Protein AF-A0A7J3U640-F1 (afdb_monomer)

Radius of gyration: 13.79 Å; Cα contacts (8 Å, |Δi|>4): 182; chains: 1; bounding box: 33×23×37 Å

Sequence (96 aa):
REMVKARFRTVIVAVAAEGLGREWLGRKIDIDCIEELERLREKYGINISGEGGEYETLVLDCPVYGKKLSIEDAEEEWDGGRGVLDIKSVRMESKQ

Nearest PDB structures (foldseek):
  2d13-assembly1_A  TM=9.898E-01  e=9.976E-12  Pyrococcus horikoshii
  2d13-assembly2_B  TM=9.847E-01  e=2.504E-11  Pyrococcus horikoshii
  2d13-assembly2_D  TM=9.863E-01  e=3.201E-11  Pyrococcus horikoshii
  2d13-assembly1_C  TM=9.843E-01  e=5.912E-11  Pyrococcus horikoshii
  3rjz-assembly1_A-2  TM=9.604E-01  e=5.229E-11  Pyrococcus furiosus DSM 3638

pLDDT: mean 96.89, std 3.56, range [66.56, 98.75]

Secondary structure (DSSP, 8-state):
-HHHHTT-EEEEEEE-STT--GGGTT-B-SHHHHHHHHHHHHHH---TT-TTSSEEEEEEE-TT-SEEEEEEEEEEEE-SS-EEEEEEEEEEEE--

Mean predicted aligned error: 2.49 Å

Structure (mmCIF, N/CA/C/O backbone):
data_AF-A0A7J3U640-F1
#
_entry.id   AF-A0A7J3U640-F1
#
loop_
_atom_site.group_PDB
_atom_site.id
_atom_site.type_symbol
_atom_site.label_atom_id
_atom_site.label_alt_id
_atom_site.label_comp_id
_atom_site.label_asym_id
_atom_site.label_entity_id
_atom_site.label_seq_id
_atom_site.pdbx_PDB_ins_code
_atom_site.Cartn_x
_atom_site.Cartn_y
_atom_site.Cartn_z
_atom_site.occupancy
_atom_site.B_iso_or_equiv
_atom_site.auth_seq_id
_atom_site.auth_comp_id
_atom_site.auth_asym_id
_atom_site.auth_atom_id
_atom_site.pdbx_PDB_model_num
ATOM 1 N N . ARG A 1 1 ? 8.606 9.124 3.890 1.00 94.38 1 ARG A N 1
ATOM 2 C CA . ARG A 1 1 ? 9.050 9.023 5.310 1.00 94.38 1 ARG A CA 1
ATOM 3 C C . ARG A 1 1 ? 8.178 9.853 6.263 1.00 94.38 1 ARG A C 1
ATOM 5 O O . ARG A 1 1 ? 7.754 9.307 7.273 1.00 94.38 1 ARG A O 1
ATOM 12 N N . GLU A 1 2 ? 7.843 11.112 5.954 1.00 96.75 2 GLU A N 1
ATOM 13 C CA . GLU A 1 2 ? 6.988 11.945 6.830 1.00 96.75 2 GLU A CA 1
ATOM 14 C C . GLU A 1 2 ? 5.600 11.346 7.106 1.00 96.75 2 GLU A C 1
ATOM 16 O O . GLU A 1 2 ? 5.167 11.343 8.251 1.00 96.75 2 GLU A O 1
ATOM 21 N N . MET A 1 3 ? 4.950 10.726 6.114 1.00 96.25 3 MET A N 1
ATOM 22 C CA . MET A 1 3 ? 3.663 10.035 6.313 1.00 96.25 3 MET A CA 1
ATOM 23 C C . MET A 1 3 ? 3.740 8.920 7.371 1.00 96.25 3 MET A C 1
ATOM 25 O O . MET A 1 3 ? 2.856 8.795 8.217 1.00 96.25 3 MET A O 1
ATOM 29 N N . VAL A 1 4 ? 4.841 8.160 7.384 1.00 96.62 4 VAL A N 1
ATOM 30 C CA . VAL A 1 4 ? 5.091 7.110 8.386 1.00 96.62 4 VAL A CA 1
ATOM 31 C C . VAL A 1 4 ? 5.242 7.730 9.777 1.00 96.62 4 VAL A C 1
ATOM 33 O O . VAL A 1 4 ? 4.615 7.268 10.729 1.00 96.62 4 VAL A O 1
ATOM 36 N N . LYS A 1 5 ? 6.010 8.823 9.899 1.00 97.75 5 LYS A N 1
ATOM 37 C CA . LYS A 1 5 ? 6.160 9.570 11.164 1.00 97.75 5 LYS A CA 1
ATOM 38 C C . LYS A 1 5 ? 4.832 10.163 11.642 1.00 97.75 5 LYS A C 1
ATOM 40 O O . LYS A 1 5 ? 4.541 10.133 12.835 1.00 97.75 5 LYS A O 1
ATOM 45 N N . ALA A 1 6 ? 4.005 10.631 10.710 1.00 97.81 6 ALA A N 1
ATOM 46 C CA . ALA A 1 6 ? 2.651 11.119 10.948 1.00 97.81 6 ALA A CA 1
ATOM 47 C C . ALA A 1 6 ? 1.639 9.998 11.260 1.00 97.81 6 ALA A C 1
ATOM 49 O O . ALA A 1 6 ? 0.450 10.274 11.400 1.00 97.81 6 ALA A O 1
ATOM 50 N N . ARG A 1 7 ? 2.092 8.744 11.410 1.00 96.94 7 ARG A N 1
ATOM 51 C CA . ARG A 1 7 ? 1.281 7.570 11.771 1.00 96.94 7 ARG A CA 1
ATOM 52 C C . ARG A 1 7 ? 0.185 7.240 10.756 1.00 96.94 7 ARG A C 1
ATOM 54 O O . ARG A 1 7 ? -0.868 6.726 11.130 1.00 96.94 7 ARG A O 1
ATOM 61 N N . PHE A 1 8 ? 0.436 7.499 9.477 1.00 98.25 8 PHE A N 1
ATOM 62 C CA . PHE A 1 8 ? -0.385 6.928 8.418 1.00 98.25 8 PHE A CA 1
ATOM 63 C C . PHE A 1 8 ? -0.068 5.437 8.279 1.00 98.25 8 PHE A C 1
ATOM 65 O O . PHE A 1 8 ? 1.091 5.038 8.156 1.00 98.25 8 PHE A O 1
ATOM 72 N N . ARG A 1 9 ? -1.109 4.606 8.301 1.00 97.81 9 ARG A N 1
ATOM 73 C CA . ARG A 1 9 ? -1.052 3.189 7.942 1.00 97.81 9 ARG A CA 1
ATOM 74 C C . ARG A 1 9 ? -1.611 3.072 6.536 1.00 97.81 9 ARG A C 1
ATOM 76 O O . ARG A 1 9 ? -2.824 3.096 6.353 1.00 97.81 9 ARG A O 1
ATOM 83 N N . THR A 1 10 ? -0.724 2.991 5.559 1.00 98.25 10 THR A N 1
ATOM 84 C CA . THR A 1 10 ? -1.085 2.864 4.148 1.00 98.25 10 THR A CA 1
ATOM 85 C C . THR A 1 10 ? -0.594 1.541 3.590 1.00 98.25 10 THR A C 1
ATOM 87 O O . THR A 1 10 ? 0.426 1.014 4.044 1.00 98.25 10 THR A O 1
ATOM 90 N N . VAL A 1 11 ? -1.325 1.019 2.613 1.00 98.62 11 VAL A N 1
ATOM 91 C CA . VAL A 1 11 ? -0.944 -0.157 1.828 1.00 98.62 11 VAL A CA 1
ATOM 92 C C . VAL A 1 11 ? -0.963 0.183 0.347 1.00 98.62 11 VAL A C 1
ATOM 94 O O . VAL A 1 11 ? -1.711 1.069 -0.070 1.00 98.62 11 VAL A O 1
ATOM 97 N N . ILE A 1 12 ? -0.144 -0.505 -0.437 1.00 98.69 12 ILE A N 1
ATOM 98 C CA . ILE A 1 12 ? -0.161 -0.415 -1.897 1.00 98.69 12 ILE A CA 1
ATOM 99 C C . ILE A 1 12 ? -1.306 -1.280 -2.427 1.00 98.69 12 ILE A C 1
ATOM 101 O O . ILE A 1 12 ? -1.458 -2.430 -2.021 1.00 98.69 12 ILE A O 1
ATOM 105 N N . VAL A 1 13 ? -2.128 -0.714 -3.308 1.00 98.75 13 VAL A N 1
ATOM 106 C CA . VAL A 1 13 ? -3.311 -1.380 -3.880 1.00 98.75 13 VAL A CA 1
ATOM 107 C C . VAL A 1 13 ? -3.259 -1.507 -5.395 1.00 98.75 13 VAL A C 1
ATOM 109 O O . VAL A 1 13 ? -4.056 -2.242 -5.958 1.00 98.75 13 VAL A O 1
ATOM 112 N N . ALA A 1 14 ? -2.323 -0.844 -6.065 1.00 98.69 14 ALA A N 1
ATOM 113 C CA . ALA A 1 14 ? -2.025 -1.125 -7.461 1.00 98.69 14 ALA A CA 1
ATOM 114 C C . ALA A 1 14 ? -0.552 -0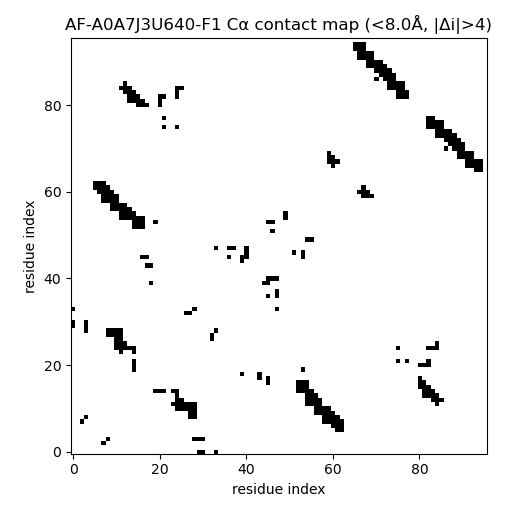.863 -7.748 1.00 98.69 14 ALA A C 1
ATOM 116 O O . ALA A 1 14 ? 0.059 -0.042 -7.069 1.00 98.69 14 ALA A O 1
ATOM 117 N N . VAL A 1 15 ? -0.003 -1.533 -8.757 1.00 98.56 15 VAL A N 1
ATOM 118 C CA . V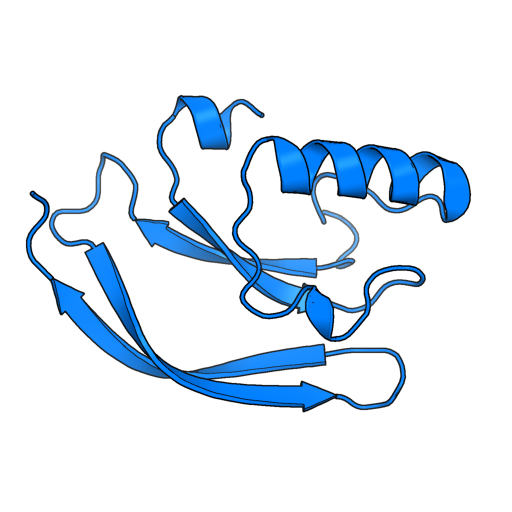AL A 1 15 ? 1.348 -1.302 -9.284 1.00 98.56 15 VAL A CA 1
ATOM 119 C C . VAL A 1 15 ? 1.334 -1.356 -10.807 1.00 98.56 15 VAL A C 1
ATOM 121 O O . VAL A 1 15 ? 0.600 -2.150 -11.396 1.00 98.56 15 VAL A O 1
ATOM 124 N N . ALA A 1 16 ? 2.139 -0.514 -11.451 1.00 97.62 16 ALA A N 1
ATOM 125 C CA . ALA A 1 16 ? 2.223 -0.426 -12.908 1.00 97.62 16 ALA A CA 1
ATOM 126 C C . ALA A 1 16 ? 3.595 0.065 -13.410 1.00 97.62 16 ALA A C 1
ATOM 128 O O . ALA A 1 16 ? 3.670 0.800 -14.396 1.00 97.62 16 ALA A O 1
ATOM 129 N N . ALA A 1 17 ? 4.685 -0.343 -12.754 1.00 97.19 17 ALA A N 1
ATOM 130 C CA . ALA A 1 17 ? 6.046 0.003 -13.162 1.00 97.19 17 ALA A CA 1
ATOM 131 C C . ALA A 1 17 ? 7.009 -1.187 -13.069 1.00 97.19 17 ALA A C 1
ATOM 133 O O . ALA A 1 17 ? 6.845 -2.090 -12.248 1.00 97.19 17 ALA A O 1
ATOM 134 N N . GLU A 1 18 ? 8.054 -1.164 -13.899 1.00 95.88 18 GLU A N 1
ATOM 135 C CA . GLU A 1 18 ? 9.115 -2.167 -13.850 1.00 95.88 18 GLU A CA 1
ATOM 136 C C . GLU A 1 18 ? 9.805 -2.169 -12.476 1.00 95.88 18 GLU A C 1
ATOM 138 O O . GLU A 1 18 ? 10.126 -1.123 -11.911 1.00 95.88 18 GLU A O 1
ATOM 143 N N . GLY A 1 19 ? 10.014 -3.365 -11.923 1.00 95.12 19 GLY A N 1
ATOM 144 C CA . GLY A 1 19 ? 10.558 -3.552 -10.578 1.00 95.12 19 GLY A CA 1
ATOM 145 C C . GLY A 1 19 ? 9.512 -3.639 -9.464 1.00 95.12 19 GLY A C 1
ATOM 146 O O . GLY A 1 19 ? 9.860 -4.100 -8.380 1.00 95.12 19 GLY A O 1
ATOM 147 N N . LEU A 1 20 ? 8.252 -3.275 -9.723 1.00 97.50 20 LEU A N 1
ATOM 148 C CA . LEU A 1 20 ? 7.13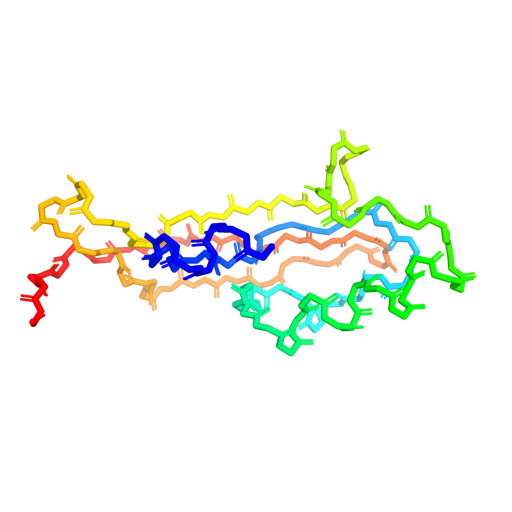8 -3.461 -8.790 1.00 97.50 20 LEU A CA 1
ATOM 149 C C . LEU A 1 20 ? 6.319 -4.692 -9.194 1.00 97.50 20 LEU A C 1
ATOM 151 O O . LEU A 1 20 ? 5.460 -4.629 -10.072 1.00 97.50 20 LEU A O 1
ATOM 155 N N . GLY A 1 21 ? 6.625 -5.832 -8.575 1.00 97.00 21 GLY A N 1
ATOM 156 C CA . GLY A 1 21 ? 5.926 -7.093 -8.804 1.00 97.00 21 GLY A CA 1
ATOM 157 C C . GLY A 1 21 ? 4.658 -7.274 -7.965 1.00 97.00 21 GLY A C 1
ATOM 158 O O . GLY A 1 21 ? 4.239 -6.398 -7.204 1.00 97.00 21 GLY A O 1
ATOM 159 N N . ARG A 1 22 ? 4.054 -8.462 -8.083 1.00 97.69 22 ARG A N 1
ATOM 160 C CA . ARG A 1 22 ? 2.842 -8.857 -7.348 1.00 97.69 22 ARG A CA 1
ATOM 161 C C . ARG A 1 22 ? 3.013 -8.747 -5.828 1.00 97.69 22 ARG A C 1
ATOM 163 O O . ARG A 1 22 ? 2.074 -8.379 -5.139 1.00 97.69 22 ARG A O 1
ATOM 170 N N . GLU A 1 23 ? 4.217 -8.987 -5.316 1.00 97.06 23 GLU A N 1
ATOM 171 C CA . GLU A 1 23 ? 4.567 -8.923 -3.892 1.00 97.06 23 GLU A CA 1
ATOM 172 C C . GLU A 1 23 ? 4.383 -7.539 -3.246 1.00 97.06 23 GLU A C 1
ATOM 174 O O . GLU A 1 23 ? 4.440 -7.405 -2.023 1.00 97.06 23 GLU A O 1
ATOM 179 N N . TRP A 1 24 ? 4.181 -6.499 -4.056 1.00 98.25 24 TRP A N 1
ATOM 180 C CA . TRP A 1 24 ? 3.893 -5.152 -3.580 1.00 98.25 24 TRP A CA 1
ATOM 181 C C . TRP A 1 24 ? 2.415 -4.939 -3.251 1.00 98.25 24 TRP A C 1
ATOM 183 O O . TRP A 1 24 ? 2.100 -4.040 -2.473 1.00 98.25 24 TRP A O 1
ATOM 193 N N . LEU A 1 25 ? 1.504 -5.751 -3.791 1.00 98.56 25 LEU A N 1
ATOM 194 C CA . LEU A 1 25 ? 0.077 -5.646 -3.499 1.00 98.56 25 LEU A CA 1
ATOM 195 C C . LEU A 1 25 ? -0.189 -5.974 -2.023 1.00 98.56 25 LEU A C 1
ATOM 197 O O . LEU A 1 25 ? 0.297 -6.958 -1.477 1.00 98.56 25 LEU A O 1
ATOM 201 N N . GLY A 1 26 ? -0.903 -5.084 -1.334 1.00 98.38 26 GLY A N 1
ATOM 202 C CA . GLY A 1 26 ? -1.155 -5.174 0.107 1.00 98.38 26 GLY A CA 1
ATOM 203 C C . GLY A 1 26 ? 0.040 -4.800 0.986 1.00 98.38 26 GLY A C 1
ATOM 204 O O . GLY A 1 26 ? -0.093 -4.727 2.212 1.00 98.38 26 GLY A O 1
ATOM 205 N N . ARG A 1 27 ? 1.205 -4.501 0.398 1.00 98.25 27 ARG A N 1
ATOM 206 C CA . ARG A 1 27 ? 2.397 -4.139 1.159 1.00 98.25 27 ARG A CA 1
ATOM 207 C C . ARG A 1 27 ? 2.192 -2.816 1.884 1.00 98.25 27 ARG A C 1
ATOM 209 O O . ARG A 1 27 ? 1.825 -1.804 1.287 1.00 98.25 27 ARG A O 1
ATOM 216 N N . LYS A 1 28 ? 2.489 -2.806 3.182 1.00 98.38 28 LYS A N 1
ATOM 217 C CA . LYS A 1 28 ? 2.470 -1.592 3.999 1.00 98.38 28 LYS A CA 1
ATOM 218 C C . LYS A 1 28 ? 3.606 -0.649 3.598 1.00 98.38 28 LYS A C 1
ATOM 220 O O . LYS A 1 28 ? 4.735 -1.085 3.398 1.00 98.38 28 LYS A O 1
ATOM 225 N N . ILE A 1 29 ? 3.332 0.653 3.573 1.00 98.12 29 ILE A N 1
ATOM 226 C CA . ILE A 1 29 ? 4.378 1.671 3.428 1.00 98.12 29 ILE A CA 1
ATOM 227 C C . ILE A 1 29 ? 4.917 2.029 4.814 1.00 98.12 29 ILE A C 1
ATOM 229 O O . ILE A 1 29 ? 4.410 2.912 5.508 1.00 98.12 29 ILE A O 1
ATOM 233 N N . ASP A 1 30 ? 5.946 1.306 5.236 1.00 98.06 30 ASP A N 1
ATOM 234 C CA . ASP A 1 30 ? 6.788 1.611 6.390 1.00 98.06 30 ASP A CA 1
ATOM 235 C C . ASP A 1 30 ? 8.224 1.948 5.954 1.00 98.06 30 ASP A C 1
ATOM 237 O O . ASP A 1 30 ? 8.475 2.251 4.788 1.00 98.06 30 ASP A O 1
ATOM 241 N N . ILE A 1 31 ? 9.158 2.016 6.906 1.00 97.88 31 ILE A N 1
ATOM 242 C CA . ILE A 1 31 ? 10.542 2.412 6.619 1.00 97.88 31 ILE A CA 1
ATOM 243 C C . ILE A 1 31 ? 11.227 1.401 5.697 1.00 97.88 31 ILE A C 1
ATOM 245 O O . ILE A 1 31 ? 11.860 1.827 4.734 1.00 97.88 31 ILE A O 1
ATOM 249 N N . ASP A 1 32 ? 11.018 0.104 5.918 1.00 97.94 32 ASP A N 1
ATOM 250 C CA . ASP A 1 32 ? 11.630 -0.960 5.118 1.00 97.94 32 ASP A CA 1
ATOM 251 C C . ASP A 1 32 ? 11.107 -0.938 3.674 1.00 97.94 32 ASP A C 1
ATOM 253 O O . ASP A 1 32 ? 11.872 -1.066 2.718 1.00 97.94 32 ASP A O 1
ATOM 257 N N . CYS A 1 33 ? 9.801 -0.704 3.502 1.00 98.00 33 CYS A N 1
ATOM 258 C CA . CYS A 1 33 ? 9.191 -0.498 2.189 1.00 98.00 33 CYS A CA 1
ATOM 259 C C . CYS A 1 33 ? 9.800 0.707 1.452 1.00 98.00 33 CYS A C 1
ATOM 261 O O . CYS A 1 33 ? 10.144 0.608 0.275 1.00 98.00 33 CYS A O 1
ATOM 263 N N . ILE A 1 34 ? 9.998 1.832 2.149 1.00 98.00 34 ILE A N 1
ATOM 264 C CA . ILE A 1 34 ? 10.610 3.035 1.561 1.00 98.00 34 ILE A CA 1
ATOM 265 C C . ILE A 1 34 ? 12.059 2.775 1.139 1.00 98.00 34 ILE A C 1
ATOM 267 O O . ILE A 1 34 ? 12.464 3.216 0.068 1.00 98.00 34 ILE A O 1
ATOM 271 N N . GLU A 1 35 ? 12.836 2.059 1.948 1.00 97.94 35 GLU A N 1
ATOM 272 C CA . GLU A 1 35 ? 14.216 1.702 1.600 1.00 97.94 35 GLU A CA 1
ATOM 273 C C . GLU A 1 35 ? 14.279 0.780 0.379 1.00 97.94 35 GLU A C 1
ATOM 275 O O . GLU A 1 35 ? 15.207 0.864 -0.424 1.00 97.94 35 GLU A O 1
ATOM 280 N N . GLU A 1 36 ? 13.285 -0.087 0.195 1.00 97.69 36 GLU A N 1
ATOM 281 C CA . GLU A 1 36 ? 13.205 -0.917 -1.001 1.00 97.69 36 GLU A CA 1
ATOM 282 C C . GLU A 1 36 ? 12.800 -0.128 -2.249 1.00 97.69 36 GLU A C 1
ATOM 284 O O . GLU A 1 36 ? 13.386 -0.334 -3.312 1.00 97.69 36 GLU A O 1
ATOM 289 N N . LEU A 1 37 ? 11.885 0.838 -2.118 1.00 97.69 37 LEU A N 1
ATOM 290 C CA . LEU A 1 37 ? 11.570 1.787 -3.192 1.00 97.69 37 LEU A CA 1
ATOM 291 C C . LEU A 1 37 ? 12.787 2.645 -3.574 1.00 97.69 37 LEU A C 1
ATOM 293 O O . LEU A 1 37 ? 12.992 2.914 -4.755 1.00 97.69 37 LEU A O 1
ATOM 297 N N . GLU A 1 38 ? 13.623 3.042 -2.609 1.00 97.69 38 GLU A N 1
ATOM 298 C CA . GLU A 1 38 ? 14.887 3.747 -2.871 1.00 97.69 38 GLU A CA 1
ATOM 299 C C . GLU A 1 38 ? 15.842 2.883 -3.716 1.00 97.69 38 GLU A C 1
ATOM 301 O O . GLU A 1 38 ? 16.369 3.364 -4.720 1.00 97.69 38 GLU A O 1
ATOM 306 N N . ARG A 1 39 ? 15.980 1.587 -3.399 1.00 97.69 39 ARG A N 1
ATOM 307 C CA . ARG A 1 39 ? 16.768 0.643 -4.216 1.00 97.69 39 ARG A CA 1
ATOM 308 C C . ARG A 1 39 ? 16.194 0.466 -5.623 1.00 97.69 39 ARG A C 1
ATOM 310 O O . ARG A 1 39 ? 16.939 0.421 -6.602 1.00 97.69 39 ARG A O 1
ATOM 317 N N . LEU A 1 40 ? 14.871 0.364 -5.748 1.00 97.12 40 LEU A N 1
ATOM 318 C CA . LEU A 1 40 ? 14.217 0.246 -7.053 1.00 97.12 40 LEU A CA 1
ATOM 319 C C . LEU A 1 40 ? 14.352 1.522 -7.885 1.00 97.12 40 LEU A C 1
ATOM 321 O O . LEU A 1 40 ? 14.528 1.425 -9.097 1.00 97.12 40 LEU A O 1
ATOM 325 N N . ARG A 1 41 ? 14.334 2.705 -7.263 1.00 96.75 41 ARG A N 1
ATOM 326 C CA . ARG A 1 41 ? 14.604 3.973 -7.949 1.00 96.75 41 ARG A CA 1
ATOM 327 C C . ARG A 1 41 ? 15.990 3.975 -8.582 1.00 96.75 41 ARG A C 1
ATOM 329 O O . ARG A 1 41 ? 16.124 4.394 -9.725 1.00 96.75 41 ARG A O 1
ATOM 336 N N . GLU A 1 42 ? 17.011 3.512 -7.866 1.00 96.94 42 GLU A N 1
ATOM 337 C CA . GLU A 1 42 ? 18.378 3.446 -8.401 1.00 96.94 42 GLU A CA 1
ATOM 338 C C . GLU A 1 42 ? 18.485 2.501 -9.605 1.00 96.94 42 GLU A C 1
ATOM 340 O O . GLU A 1 42 ? 19.238 2.777 -10.539 1.00 96.94 42 GLU A O 1
ATOM 345 N N . LYS A 1 43 ? 17.717 1.404 -9.603 1.00 97.12 43 LYS A N 1
ATOM 346 C CA . LYS A 1 43 ? 17.777 0.373 -10.646 1.00 97.12 43 LYS A CA 1
ATOM 347 C C . LYS A 1 43 ? 16.884 0.651 -11.859 1.00 97.12 43 LYS A C 1
ATOM 349 O O . LYS A 1 43 ? 17.315 0.420 -12.985 1.00 97.12 43 LYS A O 1
ATOM 354 N N . TYR A 1 44 ? 15.653 1.100 -11.631 1.00 96.12 44 TYR A N 1
ATOM 355 C CA . TYR A 1 44 ? 14.602 1.217 -12.651 1.00 96.12 44 TYR A CA 1
ATOM 356 C C . TYR A 1 44 ? 14.092 2.652 -12.838 1.00 96.12 44 TYR A C 1
ATOM 358 O O . TYR A 1 44 ? 13.293 2.905 -13.732 1.00 96.12 44 TYR A O 1
ATOM 366 N N . GLY A 1 45 ? 14.540 3.608 -12.018 1.00 95.00 45 GLY A N 1
ATOM 367 C CA . GLY A 1 45 ? 14.159 5.015 -12.154 1.00 95.00 45 GLY A CA 1
ATOM 368 C C . GLY A 1 45 ? 12.756 5.364 -11.653 1.00 95.00 45 GLY A C 1
ATOM 369 O O . GLY A 1 45 ? 12.283 6.455 -11.959 1.00 95.00 45 GLY A O 1
ATOM 370 N N . ILE A 1 46 ? 12.097 4.485 -10.885 1.00 95.38 46 ILE A N 1
ATOM 371 C CA . ILE A 1 46 ? 10.752 4.748 -10.348 1.00 95.38 46 ILE A CA 1
ATOM 372 C C . ILE A 1 46 ? 10.723 5.980 -9.431 1.00 95.38 46 ILE A C 1
ATOM 374 O O . ILE A 1 46 ? 11.677 6.244 -8.685 1.00 95.38 46 ILE A O 1
ATOM 378 N N . ASN A 1 47 ? 9.611 6.718 -9.426 1.00 95.19 47 ASN A N 1
ATOM 379 C CA . ASN A 1 47 ? 9.389 7.759 -8.435 1.00 95.19 47 ASN A CA 1
ATOM 380 C C . ASN A 1 47 ? 8.935 7.143 -7.100 1.00 95.19 47 ASN A C 1
ATOM 382 O O . ASN A 1 47 ? 7.907 6.478 -7.014 1.00 95.19 47 ASN A O 1
ATOM 386 N N . ILE A 1 48 ? 9.683 7.415 -6.026 1.00 94.94 48 ILE A N 1
ATOM 387 C CA . IL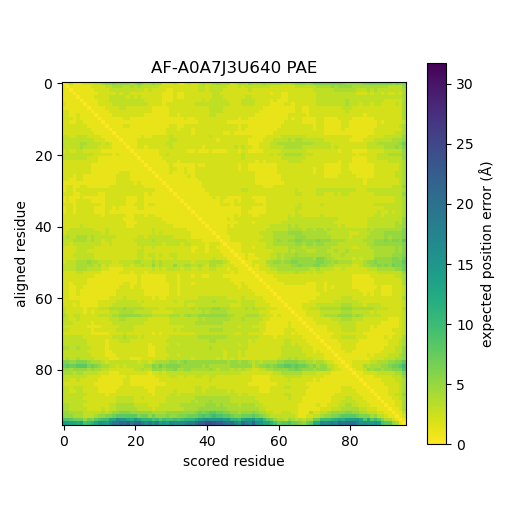E A 1 48 ? 9.392 6.911 -4.671 1.00 94.94 48 ILE A CA 1
ATOM 388 C C . ILE A 1 48 ? 8.059 7.452 -4.128 1.00 94.94 48 ILE A C 1
ATOM 390 O O . ILE A 1 48 ? 7.540 6.899 -3.168 1.00 94.94 48 ILE A O 1
ATOM 394 N N . SER A 1 49 ? 7.515 8.547 -4.671 1.00 94.25 49 SER A N 1
ATOM 395 C CA . SER A 1 49 ? 6.189 9.040 -4.273 1.00 94.25 49 SER A CA 1
ATOM 396 C C . SER A 1 49 ? 5.032 8.350 -5.001 1.00 94.25 49 SER A C 1
ATOM 398 O O . SER A 1 49 ? 3.899 8.500 -4.547 1.00 94.25 49 SER A O 1
ATOM 400 N N . GLY A 1 50 ? 5.295 7.624 -6.093 1.00 95.25 50 GLY A N 1
ATOM 401 C CA . GLY A 1 50 ? 4.265 7.058 -6.971 1.00 95.25 50 GLY A CA 1
ATOM 402 C C . GLY A 1 50 ? 3.556 8.085 -7.869 1.00 95.25 50 GLY A C 1
ATOM 403 O O . GLY A 1 50 ? 2.536 7.770 -8.470 1.00 95.25 50 GLY A O 1
ATOM 404 N N . GLU A 1 51 ? 4.056 9.324 -7.961 1.00 93.69 51 GLU A N 1
ATOM 405 C CA . GLU A 1 51 ? 3.416 10.421 -8.714 1.00 93.69 51 GLU A CA 1
ATOM 406 C C . GLU A 1 51 ? 3.241 10.130 -10.216 1.00 93.69 51 GLU A C 1
ATOM 408 O O . GLU A 1 51 ? 2.343 10.682 -10.848 1.00 93.69 51 GLU A O 1
ATOM 413 N N . GLY A 1 52 ? 4.072 9.258 -10.792 1.00 94.19 52 GLY A N 1
ATOM 414 C CA . GLY A 1 52 ? 3.983 8.847 -12.191 1.00 94.19 52 GLY A CA 1
ATOM 415 C C . GLY A 1 52 ? 2.955 7.742 -12.450 1.00 94.19 52 GLY A C 1
ATOM 416 O O . GLY A 1 52 ? 2.841 7.287 -13.588 1.00 94.19 52 GLY A O 1
ATOM 417 N N . GLY A 1 53 ? 2.225 7.297 -11.422 1.00 96.06 53 GLY A N 1
ATOM 418 C CA . GLY A 1 53 ? 1.328 6.145 -11.496 1.00 96.06 53 GLY A CA 1
ATOM 419 C C . GLY A 1 53 ? 2.056 4.807 -11.351 1.00 96.06 53 GLY A C 1
ATOM 420 O O . GLY A 1 53 ? 1.538 3.780 -11.785 1.00 96.06 53 GLY A O 1
ATOM 421 N N . GLU A 1 54 ? 3.259 4.793 -10.764 1.00 97.75 54 GLU A N 1
ATOM 422 C CA . GLU A 1 54 ? 4.011 3.557 -10.523 1.00 97.75 54 GLU A CA 1
ATOM 423 C C . GLU A 1 54 ? 3.273 2.621 -9.567 1.00 97.75 54 GLU A C 1
ATOM 425 O O . GLU A 1 54 ? 3.320 1.401 -9.733 1.00 97.75 54 GLU A O 1
ATOM 430 N N . TYR A 1 55 ? 2.585 3.195 -8.582 1.00 98.25 55 TYR A N 1
ATOM 431 C CA . TYR A 1 55 ? 1.706 2.480 -7.675 1.00 98.25 55 TYR A CA 1
ATOM 432 C C . TYR A 1 55 ? 0.627 3.402 -7.100 1.00 98.25 55 TYR A C 1
ATOM 434 O O . TYR A 1 55 ? 0.812 4.612 -6.998 1.00 98.25 55 TYR A O 1
ATOM 442 N N . GLU A 1 56 ? -0.473 2.805 -6.652 1.00 98.31 56 GLU A N 1
ATOM 443 C CA . GLU A 1 56 ? -1.563 3.483 -5.944 1.00 98.31 56 GLU A CA 1
ATOM 444 C C . GLU A 1 56 ? -1.666 2.963 -4.511 1.00 98.31 56 GLU A C 1
ATOM 446 O O . GLU A 1 56 ? -1.268 1.832 -4.216 1.00 98.31 56 GLU A O 1
ATOM 451 N N . THR A 1 57 ? -2.206 3.772 -3.595 1.00 98.44 57 THR A N 1
ATOM 452 C CA . THR A 1 57 ? -2.257 3.421 -2.165 1.00 98.44 57 THR A CA 1
ATOM 453 C C . THR A 1 57 ? -3.630 3.622 -1.542 1.00 98.44 57 THR A C 1
ATOM 455 O O . THR A 1 57 ? -4.392 4.499 -1.938 1.00 98.44 57 THR A O 1
ATOM 458 N N . LEU A 1 58 ? -3.915 2.840 -0.500 1.00 98.50 58 LEU A N 1
ATOM 459 C CA . LEU A 1 58 ? -5.067 3.018 0.377 1.00 98.50 58 LEU A CA 1
ATOM 460 C C . LEU A 1 58 ? -4.603 3.353 1.795 1.00 98.50 58 LEU A C 1
ATOM 462 O O . LEU A 1 58 ? -3.769 2.653 2.375 1.00 98.50 58 LEU A O 1
ATOM 466 N N . VAL A 1 59 ? -5.183 4.401 2.385 1.00 98.44 59 VAL A N 1
ATOM 467 C CA . VAL A 1 59 ? -4.996 4.742 3.801 1.00 98.44 59 VAL A CA 1
ATOM 468 C C . VAL A 1 59 ? -5.968 3.924 4.650 1.00 98.44 59 VAL A C 1
ATOM 470 O O . VAL A 1 59 ? -7.168 4.175 4.650 1.00 98.44 59 VAL A O 1
ATOM 473 N N . LEU A 1 60 ? -5.444 2.959 5.404 1.00 98.25 60 LEU A N 1
ATOM 474 C CA . LEU A 1 60 ? -6.227 2.135 6.328 1.00 98.25 60 LEU A CA 1
ATOM 475 C C . LEU A 1 60 ? -6.487 2.849 7.655 1.00 98.25 60 LEU A C 1
ATOM 477 O O . LEU A 1 60 ? -7.525 2.661 8.285 1.00 98.25 60 LEU A O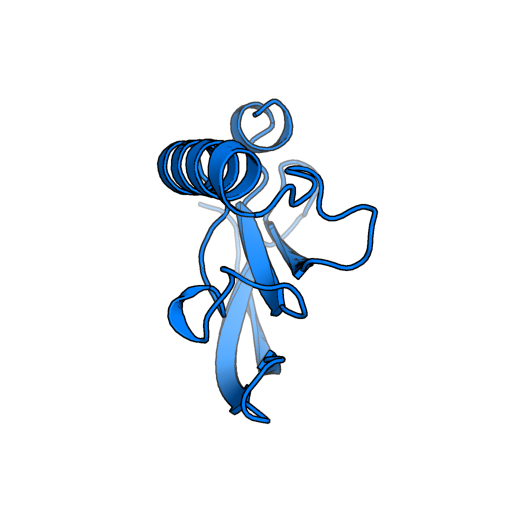 1
ATOM 481 N N . ASP A 1 61 ? -5.536 3.664 8.104 1.00 98.25 61 ASP A N 1
ATOM 482 C CA . ASP A 1 61 ? -5.664 4.447 9.329 1.00 98.25 61 ASP A CA 1
ATOM 483 C C . ASP A 1 61 ? -4.755 5.675 9.286 1.00 98.25 61 ASP A C 1
ATOM 485 O O . ASP A 1 61 ? -3.649 5.632 8.747 1.00 98.25 61 ASP A O 1
ATOM 489 N N . CYS A 1 62 ? -5.195 6.766 9.899 1.00 97.44 62 CYS A N 1
ATOM 490 C CA . CYS A 1 62 ? -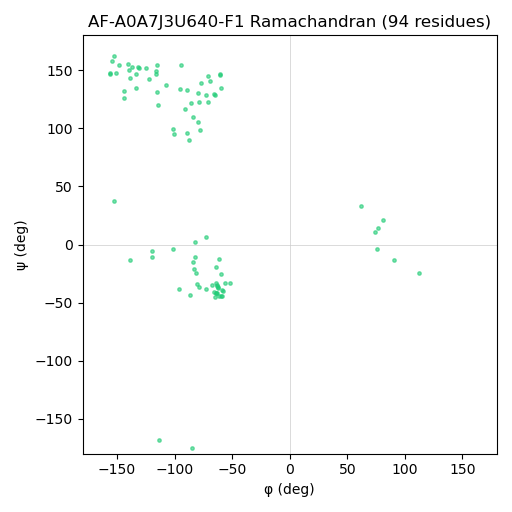4.369 7.932 10.186 1.00 97.44 62 CYS A CA 1
ATOM 491 C C . CYS A 1 62 ? -4.925 8.663 11.420 1.00 97.44 62 CYS A C 1
ATOM 493 O O . CYS A 1 62 ? -6.085 8.443 11.782 1.00 97.44 62 CYS A O 1
ATOM 495 N N . PRO A 1 63 ? -4.155 9.545 12.084 1.00 97.19 63 PRO A N 1
ATOM 496 C CA . PRO A 1 63 ? -4.558 10.152 13.356 1.00 97.19 63 PRO A CA 1
ATOM 497 C C . PRO A 1 63 ? -5.942 10.810 13.366 1.00 97.19 63 PRO A C 1
ATOM 499 O O . PRO A 1 63 ? -6.626 10.748 14.382 1.00 97.19 63 PRO A O 1
ATOM 502 N N . VAL A 1 64 ? -6.375 11.390 12.243 1.00 96.88 64 VAL A N 1
ATOM 503 C CA . VAL A 1 64 ? -7.662 12.100 12.142 1.00 96.88 64 VAL A CA 1
ATOM 504 C C . VAL A 1 64 ? -8.868 11.184 11.913 1.00 96.88 64 VAL A C 1
ATOM 506 O O . VAL A 1 64 ? -10.002 11.640 12.026 1.00 96.88 64 VAL A O 1
ATOM 509 N N . TYR A 1 65 ? -8.670 9.899 11.601 1.00 96.88 65 TYR A N 1
ATOM 510 C CA . TYR A 1 65 ? -9.797 8.973 11.456 1.00 96.88 65 TYR A CA 1
ATOM 511 C C . TYR A 1 65 ? -10.436 8.667 12.824 1.00 96.88 65 TYR A C 1
ATOM 513 O O . TYR A 1 65 ? -9.737 8.542 13.824 1.00 96.88 65 TYR A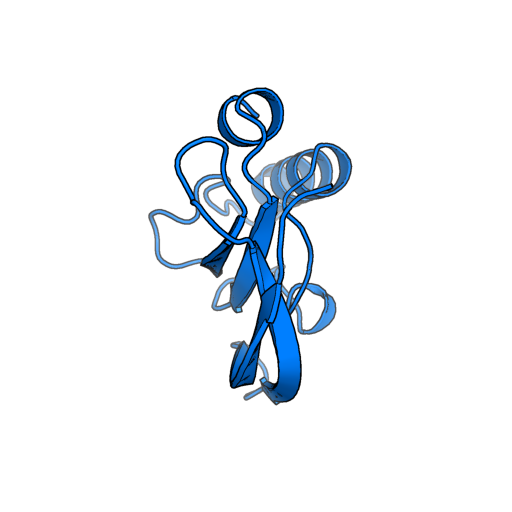 O 1
ATOM 521 N N . GLY A 1 66 ? -11.759 8.490 12.884 1.00 97.25 66 GLY A N 1
ATOM 522 C CA . GLY A 1 66 ? -12.445 8.040 14.110 1.00 97.25 66 GLY A CA 1
ATOM 523 C C . GLY A 1 66 ? -12.387 6.520 14.326 1.00 97.25 66 GLY A C 1
ATOM 524 O O . GLY A 1 66 ? -12.476 6.036 15.451 1.00 97.25 66 GLY A O 1
ATOM 525 N N . LYS A 1 67 ? -12.209 5.763 13.241 1.00 97.81 67 LYS A N 1
ATOM 526 C CA . LYS A 1 67 ? -12.066 4.303 13.193 1.00 97.81 67 LYS A CA 1
ATOM 527 C C . LYS A 1 67 ? -11.009 3.948 12.151 1.00 97.81 67 LYS A C 1
ATOM 529 O O . LYS A 1 67 ? -10.776 4.736 11.242 1.00 97.81 67 LYS A O 1
ATOM 534 N N . LYS A 1 68 ? -10.379 2.787 12.277 1.00 97.75 68 LYS A N 1
ATOM 535 C CA . LYS A 1 68 ? -9.474 2.252 11.249 1.00 97.75 68 LYS A CA 1
ATOM 536 C C . LYS A 1 68 ? -10.233 1.301 10.324 1.00 97.75 68 LYS A C 1
ATOM 538 O O . LYS A 1 68 ? -11.231 0.707 10.736 1.00 97.75 68 LYS A O 1
ATOM 543 N N . LEU A 1 69 ? -9.747 1.145 9.102 1.00 98.12 69 LEU A N 1
ATOM 544 C CA . LEU A 1 69 ? -10.204 0.133 8.159 1.00 98.12 69 LEU A CA 1
ATOM 545 C C . LEU A 1 69 ? -9.382 -1.146 8.352 1.00 98.12 69 LEU A C 1
ATOM 547 O O . LEU A 1 69 ? -8.154 -1.100 8.432 1.00 98.12 69 LEU A O 1
ATOM 551 N N . SER A 1 70 ? -10.071 -2.278 8.425 1.00 97.62 70 SER A N 1
ATOM 552 C CA . SER A 1 70 ? -9.494 -3.618 8.375 1.00 97.62 70 SER A CA 1
ATOM 553 C C . SER A 1 70 ? -10.000 -4.285 7.101 1.00 97.62 70 SER A C 1
ATOM 555 O O . SER A 1 70 ? -11.211 -4.373 6.907 1.00 97.62 70 SER A O 1
ATOM 557 N N . ILE A 1 71 ? -9.095 -4.680 6.207 1.00 98.12 71 ILE A N 1
ATOM 558 C CA . ILE A 1 71 ? -9.457 -5.406 4.984 1.00 98.12 71 ILE A CA 1
ATOM 559 C C . ILE A 1 71 ? -9.882 -6.817 5.401 1.00 98.12 71 ILE A C 1
ATOM 561 O O . ILE A 1 71 ? -9.113 -7.508 6.067 1.00 98.12 71 ILE A O 1
ATOM 565 N N . GLU A 1 72 ? -11.105 -7.214 5.054 1.00 98.06 72 GLU A N 1
ATOM 566 C CA . GLU A 1 72 ? -11.636 -8.548 5.370 1.00 98.06 72 GLU A CA 1
ATOM 567 C C . GLU A 1 72 ? -11.466 -9.517 4.206 1.00 98.06 72 GLU A C 1
ATOM 569 O O . GLU A 1 72 ? -11.154 -10.685 4.427 1.00 98.06 72 GLU A O 1
ATOM 574 N N . ASP A 1 73 ? -11.660 -9.018 2.986 1.00 98.44 73 ASP A N 1
ATOM 575 C CA . ASP A 1 73 ? -11.564 -9.800 1.763 1.00 98.44 73 ASP A CA 1
ATOM 576 C C . ASP A 1 73 ? -10.960 -8.956 0.641 1.00 98.44 73 ASP A C 1
ATOM 578 O O . ASP A 1 73 ? -11.352 -7.799 0.432 1.00 98.44 73 ASP A O 1
ATOM 582 N N . ALA A 1 74 ? -9.986 -9.536 -0.052 1.00 98.25 74 ALA A N 1
ATOM 583 C CA . ALA A 1 74 ? -9.299 -8.924 -1.175 1.00 98.25 74 ALA A CA 1
ATOM 584 C C . ALA A 1 74 ? -8.692 -9.995 -2.084 1.00 98.25 74 ALA A C 1
ATOM 586 O O . ALA A 1 74 ? -8.225 -11.034 -1.615 1.00 98.25 74 ALA A O 1
A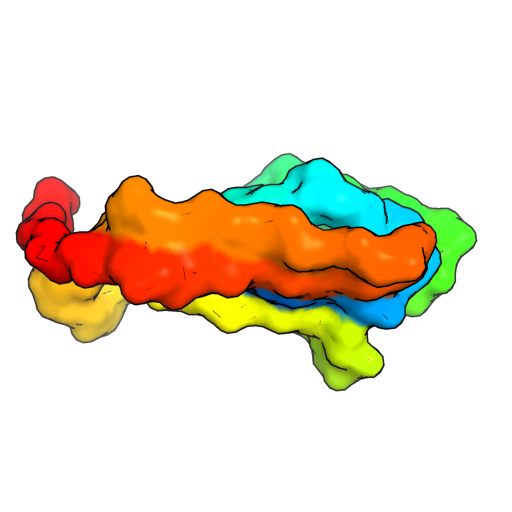TOM 587 N N . GLU A 1 75 ? -8.646 -9.701 -3.378 1.00 98.31 75 GLU A N 1
ATOM 588 C CA . GLU A 1 75 ? -8.066 -10.569 -4.400 1.00 98.31 75 GLU A CA 1
ATOM 589 C C . GLU A 1 75 ? -6.951 -9.829 -5.146 1.00 98.31 75 GLU A C 1
ATOM 591 O O . GLU A 1 75 ? -7.050 -8.633 -5.410 1.00 98.31 75 GLU A O 1
ATOM 596 N N . GLU A 1 76 ? -5.874 -10.533 -5.492 1.00 98.31 76 GLU A N 1
ATOM 597 C CA . GLU A 1 76 ? -4.815 -9.979 -6.337 1.00 98.31 76 GLU A CA 1
ATOM 598 C C . GLU A 1 76 ? -5.111 -10.270 -7.810 1.00 98.31 76 GLU A C 1
ATOM 600 O O . GLU A 1 76 ? -5.086 -11.421 -8.254 1.00 98.31 76 GLU A O 1
ATOM 605 N N . GLU A 1 77 ? -5.322 -9.215 -8.587 1.00 98.25 77 GLU A N 1
ATOM 606 C CA . GLU A 1 77 ? -5.376 -9.271 -10.042 1.00 98.25 77 GLU A CA 1
ATOM 607 C C . GLU A 1 77 ? -4.001 -8.918 -10.614 1.00 98.25 77 GLU A C 1
ATOM 609 O O . GLU A 1 77 ? -3.367 -7.952 -10.190 1.00 98.25 77 GLU A O 1
ATOM 614 N N . TRP A 1 78 ? -3.513 -9.703 -11.576 1.00 98.00 78 TRP A N 1
ATOM 615 C CA . TRP A 1 78 ? -2.188 -9.516 -12.174 1.00 98.00 78 TRP A CA 1
ATOM 616 C C . TRP A 1 78 ? -2.216 -9.842 -13.664 1.00 98.00 78 TRP A C 1
ATOM 618 O O . TRP A 1 78 ? -2.584 -10.957 -14.038 1.00 98.00 78 TRP A O 1
ATOM 628 N N . ASP A 1 79 ? -1.768 -8.910 -14.504 1.00 95.19 79 ASP A N 1
ATOM 629 C CA . ASP A 1 79 ? -1.789 -9.064 -15.968 1.00 95.19 79 ASP A CA 1
ATOM 630 C C . ASP A 1 79 ? -0.428 -9.453 -16.581 1.00 95.19 79 ASP A C 1
ATOM 632 O O . ASP A 1 79 ? -0.332 -9.705 -17.782 1.00 95.19 79 ASP A O 1
ATOM 636 N N . GLY A 1 80 ? 0.625 -9.533 -15.760 1.00 92.75 80 GLY A N 1
ATOM 637 C CA . GLY A 1 80 ? 2.000 -9.794 -16.198 1.00 92.75 80 GLY A CA 1
ATOM 638 C C . GLY A 1 80 ? 2.949 -8.610 -16.012 1.00 92.75 80 GLY A C 1
ATOM 639 O O . GLY A 1 80 ? 4.146 -8.839 -15.850 1.00 92.75 80 GLY A O 1
ATOM 640 N N . GLY A 1 81 ? 2.437 -7.378 -15.977 1.00 93.00 81 GLY A N 1
ATOM 641 C CA . GLY A 1 81 ? 3.229 -6.161 -15.747 1.00 93.00 81 GLY A CA 1
ATOM 642 C C . GLY A 1 81 ? 2.565 -5.135 -14.827 1.00 93.00 81 GLY A C 1
ATOM 643 O O . GLY A 1 81 ? 3.226 -4.204 -14.373 1.00 93.00 81 GLY A O 1
ATOM 644 N N . ARG A 1 82 ? 1.275 -5.299 -14.546 1.00 97.62 82 ARG A N 1
ATOM 645 C CA . ARG A 1 82 ? 0.485 -4.489 -13.627 1.00 97.62 82 ARG A CA 1
ATOM 646 C C . ARG A 1 82 ? -0.280 -5.397 -12.683 1.00 97.62 82 ARG A C 1
ATOM 648 O O . ARG A 1 82 ? -0.637 -6.529 -13.027 1.00 97.62 82 ARG A O 1
ATOM 655 N N . GLY A 1 83 ? -0.550 -4.870 -11.500 1.00 98.44 83 GLY A N 1
ATOM 656 C CA . GLY A 1 83 ? -1.310 -5.563 -10.477 1.00 98.44 83 GLY A CA 1
ATOM 657 C C . GLY A 1 83 ? -2.268 -4.641 -9.754 1.00 98.44 83 GLY A C 1
ATOM 658 O O . GLY A 1 83 ? -1.974 -3.458 -9.594 1.00 98.44 83 GLY A O 1
ATOM 659 N N . VAL A 1 84 ? -3.383 -5.196 -9.291 1.00 98.69 84 VAL A N 1
ATOM 660 C CA . VAL A 1 84 ? -4.366 -4.517 -8.443 1.00 98.69 84 VAL A CA 1
ATOM 661 C C . VAL A 1 84 ? -4.740 -5.444 -7.290 1.00 98.69 84 VAL A C 1
ATOM 663 O O . VAL A 1 84 ? -4.977 -6.631 -7.492 1.00 98.69 84 VAL A O 1
ATOM 666 N N . LEU A 1 85 ? -4.784 -4.905 -6.076 1.00 98.69 85 LEU A N 1
ATOM 667 C CA . LEU A 1 85 ? -5.412 -5.538 -4.926 1.00 98.69 85 LEU A CA 1
ATOM 668 C C . LEU A 1 85 ? -6.882 -5.109 -4.909 1.00 98.69 85 LEU A C 1
ATOM 670 O O . LEU A 1 85 ? -7.207 -4.022 -4.423 1.00 98.69 85 LEU A O 1
ATOM 674 N N . ASP A 1 86 ? -7.759 -5.941 -5.461 1.00 98.44 86 ASP A N 1
ATOM 675 C CA . ASP A 1 86 ? -9.192 -5.675 -5.500 1.00 98.44 86 ASP A CA 1
ATOM 676 C C . ASP A 1 86 ? -9.822 -5.982 -4.136 1.00 98.44 86 ASP A C 1
ATOM 678 O O . ASP A 1 86 ? -10.075 -7.134 -3.775 1.00 98.44 86 ASP A O 1
ATOM 682 N N . ILE A 1 87 ? -10.028 -4.930 -3.341 1.00 98.38 87 ILE A N 1
ATOM 683 C CA . ILE A 1 87 ? -10.584 -5.016 -1.989 1.00 98.38 87 ILE A CA 1
ATOM 684 C C . ILE A 1 87 ? -12.104 -5.159 -2.081 1.00 98.38 87 ILE A C 1
ATOM 686 O O . ILE A 1 87 ? -12.825 -4.189 -2.320 1.00 98.38 87 ILE A O 1
ATOM 690 N N . LYS A 1 88 ? -12.600 -6.371 -1.819 1.00 98.44 88 LYS A N 1
ATOM 691 C CA . LYS A 1 88 ? -14.027 -6.709 -1.899 1.00 98.44 88 LYS A CA 1
ATOM 692 C C . LYS A 1 88 ? -14.805 -6.236 -0.678 1.00 98.44 88 LYS A C 1
ATOM 694 O O . LYS A 1 88 ? -15.960 -5.827 -0.797 1.00 98.44 88 LYS A O 1
ATOM 699 N N . SER A 1 89 ? -14.198 -6.301 0.510 1.00 98.31 89 SER A N 1
ATOM 700 C CA . SER A 1 89 ? -14.851 -5.850 1.741 1.00 98.31 89 SER A CA 1
ATOM 701 C C . SER A 1 89 ? -13.879 -5.345 2.808 1.00 98.31 89 SER A C 1
ATOM 703 O O . SER A 1 89 ? -12.740 -5.801 2.944 1.00 98.31 89 SER A O 1
ATOM 705 N N . VAL A 1 90 ? -14.358 -4.369 3.583 1.00 98.25 90 VAL A N 1
ATOM 706 C CA . VAL A 1 90 ? -13.643 -3.783 4.720 1.00 98.25 90 VAL A CA 1
ATOM 707 C C . VAL A 1 90 ? -14.558 -3.676 5.932 1.00 98.25 90 VAL A C 1
ATOM 709 O O . VAL A 1 90 ? -15.742 -3.352 5.820 1.00 98.25 90 VAL A O 1
ATOM 712 N N . ARG A 1 91 ? -13.970 -3.835 7.115 1.00 98.06 91 ARG A N 1
AT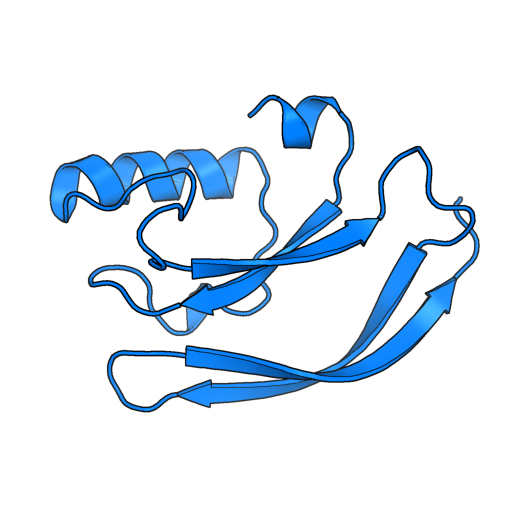OM 713 C CA . ARG A 1 91 ? -14.605 -3.568 8.404 1.00 98.06 91 ARG A CA 1
ATOM 714 C C . ARG A 1 91 ? -14.038 -2.301 9.025 1.00 98.06 91 ARG A C 1
ATOM 716 O O . ARG A 1 91 ? -12.828 -2.096 9.063 1.00 98.06 91 ARG A O 1
ATOM 723 N N . MET A 1 92 ? -14.912 -1.469 9.588 1.00 97.75 92 MET A N 1
ATOM 724 C CA . MET A 1 92 ? -14.496 -0.350 10.436 1.00 97.75 92 MET A CA 1
ATOM 725 C C . MET A 1 92 ? -14.314 -0.808 11.884 1.00 97.75 92 MET A C 1
ATOM 727 O O . MET A 1 92 ? -15.268 -1.250 12.526 1.00 97.75 92 MET A O 1
ATOM 731 N N . GLU A 1 93 ? -13.120 -0.621 12.431 1.00 96.25 93 GLU A N 1
ATOM 732 C CA . GLU A 1 93 ? -12.774 -1.007 13.799 1.00 96.25 93 GLU A CA 1
ATOM 733 C C . GLU A 1 93 ? -12.438 0.212 14.660 1.00 96.25 93 GLU A C 1
ATOM 735 O O . GLU A 1 93 ? -11.852 1.193 14.194 1.00 96.25 93 GLU A O 1
ATOM 740 N N . SER A 1 94 ? -12.775 0.143 15.948 1.00 95.38 94 SER A N 1
ATOM 741 C CA . SER A 1 94 ? -12.291 1.121 16.922 1.00 95.38 94 SER A CA 1
ATOM 742 C C . SER A 1 94 ? -10.763 1.101 16.985 1.00 95.38 94 SER A C 1
ATOM 744 O O . SER A 1 94 ? -10.125 0.056 16.831 1.00 95.38 94 SER A O 1
ATOM 746 N N . LYS A 1 95 ? -10.175 2.272 17.219 1.00 86.62 95 LYS A N 1
ATOM 747 C CA . LYS A 1 95 ? -8.739 2.396 17.467 1.00 86.62 95 LYS A CA 1
ATOM 748 C C . LYS A 1 95 ? -8.443 1.965 18.903 1.00 86.62 95 LYS A C 1
ATOM 750 O O . LYS A 1 95 ? -9.239 2.263 19.792 1.00 86.62 95 LYS A O 1
ATOM 755 N N . GLN A 1 96 ? -7.353 1.226 19.091 1.00 66.56 96 GLN A N 1
ATOM 756 C CA . GLN A 1 96 ? -6.808 0.922 20.417 1.00 66.56 96 GLN A CA 1
ATOM 757 C C . GLN A 1 96 ? -5.906 2.059 20.883 1.00 66.56 96 GLN A C 1
ATOM 759 O O . GLN A 1 96 ? -5.267 2.683 20.003 1.00 66.56 96 GLN A O 1
#

Solvent-accessible surface area (backbone atoms only — not comparable to full-atom values): 5508 Å² total; per-residue (Å²): 110,66,56,46,75,62,50,39,43,33,26,26,33,30,31,52,31,83,90,49,58,74,83,47,49,65,34,57,56,46,70,69,48,49,55,49,39,53,54,41,24,77,75,64,65,54,61,81,83,24,84,87,55,39,39,43,72,45,79,37,34,40,81,88,52,86,47,28,54,42,82,75,39,67,46,82,47,70,80,86,63,38,33,34,40,51,70,77,40,71,44,82,36,80,73,130

Foldseek 3Di:
DVCVVQVWWKAWFKAAFPPDDLVRHRDTPDPVNLVSLVVCCVVGVDDSVCPVVRTDMDGQDGPPDQWGKDQPDWDWDDDPRMIGTHRPDIDTHGDD